Protein 8GI2 (pdb70)

Sequence (147 aa):
VSPVIGVILMVAITVILAAVIAAFVLDLGGSVGNEAQAGVNMEVDESQGGNITVEVTSMGNADHVVLGGSIDSDQTPYQGSSKNTGKLKLTVGDSVTINANNDGSVANYGLSSTEGTVTAIAVIEEDETRTQVASVDYSGFTAKDIS

Organism: Natrinema sp. (strain J7-2) (NCBI:txid406552)

Nearest PDB structures (foldseek):
  8gi2-assembly1_A  TM=9.992E-01  e=1.578E-21  Natrinema sp. J7-2
  7u01-assembly1_A  TM=5.362E-01  e=4.129E-02  Homo sapiens
  4am0-assembly1_S  TM=4.013E-01  e=1.027E-01  dengue virus type 4
  4ffy-assembly1_A  TM=4.025E-01  e=2.176E-01  dengue virus type 1
  4am0-assembly3_Q  TM=4.176E-01  e=2.295E-01  dengue virus type 4

Foldseek 3Di:
DPPVVVVVVVVVVVVVVVVVVVVVVVVVVPPDDDAFDFAKDWDWDQPDQIKIKIATAGRRPFQFKAKDKQWPQVAAADDWPTRDTSRDGHDHPTMTMAGCEAAVPGHGRTGVDQWIKMWMWTAHVVVRHIHTHDMDIHHPGDYYRDD

Radius of gyration: 26.38 Å; Cα contacts (8 Å, |Δi|>4): 319; chains: 1; bounding box: 41×36×88 Å

B-factor: mean 52.49, std 18.01, range [19.89, 104.16]

Structure (mmCIF, N/CA/C/O backbone):
data_8GI2
#
_entry.id   8GI2
#
_cell.length_a   1.00
_cell.length_b   1.00
_cell.length_c   1.00
_cell.angle_alpha   90.00
_cell.angle_beta   90.00
_cell.angle_gamma   90.00
#
_symmetry.space_group_name_H-M   'P 1'
#
loop_
_atom_site.group_PDB
_atom_site.id
_atom_site.type_symbol
_atom_site.label_atom_id
_atom_site.label_alt_id
_atom_site.label_comp_id
_atom_site.label_asym_id
_atom_site.label_entity_id
_atom_site.label_seq_id
_atom_site.pdbx_PDB_ins_code
_atom_site.Cartn_x
_atom_site.Cartn_y
_atom_site.Cartn_z
_atom_site.occupancy
_atom_site.B_iso_or_equiv
_atom_site.auth_seq_id
_atom_site.auth_comp_id
_atom_site.auth_asym_id
_atom_site.auth_atom_id
_atom_site.pdbx_PDB_model_num
ATOM 1 N N . VAL A 1 19 ? 134.184 143.798 208.631 1.00 47.02 19 VAL A N 1
ATOM 2 C CA . VAL A 1 19 ? 135.106 142.626 208.655 1.00 47.97 19 VAL A CA 1
ATOM 3 C C . VAL A 1 19 ? 136.002 142.653 207.411 1.00 53.71 19 VAL A C 1
ATOM 4 O O . VAL A 1 19 ? 135.628 143.209 206.380 1.00 53.13 19 VAL A O 1
ATOM 8 N N . SER A 1 20 ? 137.185 142.047 207.521 1.00 50.78 20 SER A N 1
ATOM 9 C CA . SER A 1 20 ? 138.259 142.274 206.549 1.00 48.63 20 SER A CA 1
ATOM 10 C C . SER A 1 20 ? 137.903 141.909 205.115 1.00 50.91 20 SER A C 1
ATOM 11 O O . SER A 1 20 ? 138.085 142.764 204.225 1.00 53.31 20 SER A O 1
ATOM 14 N N . PRO A 1 21 ? 137.421 140.706 204.801 1.00 47.74 21 PRO A N 1
ATOM 15 C CA . PRO A 1 21 ? 137.264 140.334 203.387 1.00 44.58 21 PRO A CA 1
ATOM 16 C C . PRO A 1 21 ? 136.265 141.194 202.631 1.00 47.19 21 PRO A C 1
ATOM 17 O O . PRO A 1 21 ? 136.454 141.432 201.432 1.00 53.49 21 PRO A O 1
ATOM 21 N N . VAL A 1 22 ? 135.225 141.697 203.294 1.00 42.16 22 VAL A N 1
ATOM 22 C CA . VAL A 1 22 ? 134.253 142.531 202.598 1.00 42.64 22 VAL A CA 1
ATOM 23 C C . VAL A 1 22 ? 134.890 143.862 202.216 1.00 45.10 22 VAL A C 1
ATOM 24 O O . VAL A 1 22 ? 134.697 144.374 201.102 1.00 48.35 22 VAL A O 1
ATOM 28 N N . ILE A 1 23 ? 135.683 144.428 203.124 1.00 43.10 23 ILE A N 1
ATOM 29 C CA . ILE A 1 23 ? 136.366 145.682 202.837 1.00 46.04 23 ILE A CA 1
ATOM 30 C C . ILE A 1 23 ? 137.388 145.470 201.726 1.00 44.91 23 ILE A C 1
ATOM 31 O O . ILE A 1 23 ? 137.567 146.328 200.851 1.00 47.45 23 ILE A O 1
ATOM 36 N N . GLY A 1 24 ? 138.073 144.325 201.745 1.00 42.70 24 GLY A N 1
ATOM 37 C CA . GLY A 1 24 ? 138.979 144.000 200.656 1.00 37.89 24 GLY A CA 1
ATOM 38 C C . GLY A 1 24 ? 138.268 143.916 199.320 1.00 41.54 24 GLY A C 1
ATOM 39 O O . GLY A 1 24 ? 138.789 144.371 198.297 1.00 46.35 24 GLY A O 1
ATOM 40 N N . VAL A 1 25 ? 137.070 143.330 199.308 1.00 38.68 25 VAL A N 1
ATOM 41 C CA . VAL A 1 25 ? 136.286 143.277 198.077 1.00 34.19 25 VAL A CA 1
ATOM 42 C C . VAL A 1 25 ? 135.991 144.689 197.591 1.00 39.93 25 VAL A C 1
ATOM 43 O O . VAL A 1 25 ? 136.125 145.001 196.402 1.00 46.99 25 VAL A O 1
ATOM 47 N N . ILE A 1 26 ? 135.582 145.562 198.511 1.00 34.70 26 ILE A N 1
ATOM 48 C CA . ILE A 1 26 ? 135.277 146.944 198.142 1.00 31.24 26 ILE A CA 1
ATOM 49 C C . ILE A 1 26 ? 136.493 147.595 197.489 1.00 40.06 26 ILE A C 1
ATOM 50 O O . ILE A 1 26 ? 136.406 148.210 196.412 1.00 43.79 26 ILE A O 1
ATOM 55 N N . LEU A 1 27 ? 137.652 147.456 198.131 1.00 42.85 27 LEU A N 1
ATOM 56 C CA . LEU A 1 27 ? 138.848 148.132 197.643 1.00 34.86 27 LEU A CA 1
ATOM 57 C C . LEU A 1 27 ? 139.269 147.583 196.285 1.00 35.40 27 LEU A C 1
ATOM 58 O O . LEU A 1 27 ? 139.680 148.343 195.396 1.00 44.22 27 LEU A O 1
ATOM 63 N N . MET A 1 28 ? 139.165 146.267 196.099 1.00 31.83 28 MET A N 1
ATOM 64 C CA . MET A 1 28 ? 139.526 145.683 194.814 1.00 31.35 28 MET A CA 1
ATOM 65 C C . MET A 1 28 ? 138.551 146.090 193.718 1.00 30.99 28 MET A C 1
ATOM 66 O O . MET A 1 28 ? 138.951 146.217 192.557 1.00 36.06 28 MET A O 1
ATOM 71 N N . VAL A 1 29 ? 137.286 146.337 194.059 1.00 31.55 29 VAL A N 1
ATOM 72 C CA . VAL A 1 29 ? 136.358 146.865 193.062 1.00 31.99 29 VAL A CA 1
ATOM 73 C C . VAL A 1 29 ? 136.770 148.272 192.646 1.00 32.47 29 VAL A C 1
ATOM 74 O O . VAL A 1 29 ? 136.692 148.637 191.465 1.00 40.76 29 VAL A O 1
ATOM 78 N N . ALA A 1 30 ? 137.209 149.088 193.606 1.00 28.36 30 ALA A N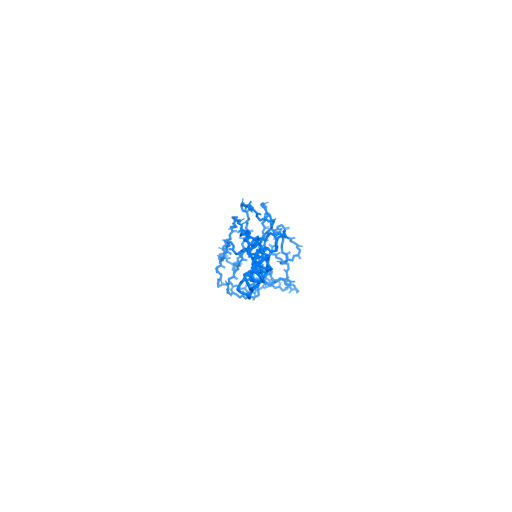 1
ATOM 79 C CA . ALA A 1 30 ? 137.704 150.416 193.244 1.00 26.00 30 ALA A CA 1
ATOM 80 C C . ALA A 1 30 ? 138.909 150.317 192.309 1.00 30.78 30 ALA A C 1
ATOM 81 O O . ALA A 1 30 ? 138.997 151.035 191.295 1.00 35.39 30 ALA A O 1
ATOM 83 N N . ILE A 1 31 ? 139.846 149.424 192.636 1.00 32.24 31 ILE A N 1
ATOM 84 C CA . ILE A 1 31 ? 141.009 149.227 191.775 1.00 30.69 31 ILE A CA 1
ATOM 85 C C . ILE A 1 31 ? 140.560 148.798 190.386 1.00 31.23 31 ILE A C 1
ATOM 86 O O . ILE A 1 31 ? 141.127 149.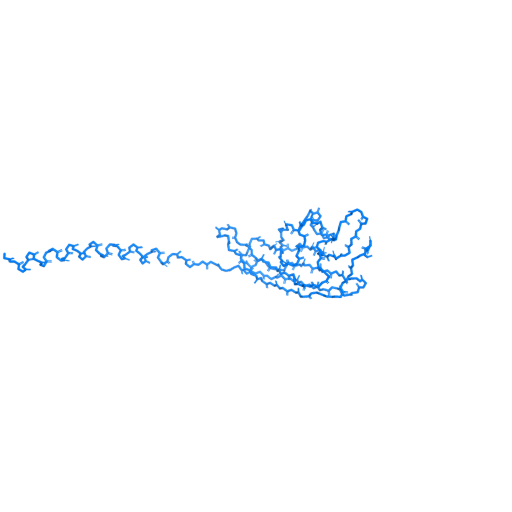225 189.372 1.00 35.28 31 ILE A O 1
ATOM 91 N N . THR A 1 32 ? 139.540 147.941 190.319 1.00 29.63 32 THR A N 1
ATOM 92 C CA . THR A 1 32 ? 139.032 147.489 189.031 1.00 19.89 32 THR A CA 1
ATOM 93 C C . THR A 1 32 ? 138.485 148.653 188.221 1.00 29.40 32 THR A C 1
ATOM 94 O O . THR A 1 32 ? 138.715 148.734 187.011 1.00 33.51 32 THR A O 1
ATOM 98 N N . VAL A 1 33 ? 137.762 149.566 188.868 1.00 34.16 33 VAL A N 1
ATOM 99 C CA . VAL A 1 33 ? 137.225 150.707 188.132 1.00 28.41 33 VAL A CA 1
ATOM 100 C C . VAL A 1 33 ? 138.358 151.534 187.536 1.00 31.48 33 VAL A C 1
ATOM 101 O O . VAL A 1 33 ? 138.333 151.890 186.347 1.00 35.28 33 VAL A O 1
ATOM 105 N N . ILE A 1 34 ? 139.381 151.833 188.338 1.00 33.95 34 ILE A N 1
ATOM 106 C CA . ILE A 1 34 ? 140.464 152.680 187.836 1.00 28.19 34 ILE A CA 1
ATOM 107 C C . ILE A 1 34 ? 141.197 151.983 186.691 1.00 29.56 34 ILE A C 1
ATOM 108 O O . ILE A 1 34 ? 141.479 152.583 185.640 1.00 30.68 34 ILE A O 1
ATOM 113 N N . LEU A 1 35 ? 141.509 150.698 186.874 1.00 36.80 35 LEU A N 1
ATOM 114 C CA . LEU A 1 35 ? 142.247 149.966 185.852 1.00 27.94 35 LEU A CA 1
ATOM 115 C C . LEU A 1 35 ? 141.434 149.854 184.568 1.00 31.95 35 LEU A C 1
ATOM 116 O O . LEU A 1 35 ? 141.987 149.943 183.464 1.00 38.23 35 LEU A O 1
ATOM 121 N N . ALA A 1 36 ? 140.119 149.657 184.692 1.00 30.48 36 ALA A N 1
ATOM 122 C CA . ALA A 1 36 ? 139.261 149.610 183.515 1.00 22.35 36 ALA A CA 1
ATOM 123 C C . ALA A 1 36 ? 139.279 150.939 182.778 1.00 31.91 36 ALA A C 1
ATOM 124 O O . ALA A 1 36 ? 139.279 150.968 181.544 1.00 35.61 36 ALA A O 1
ATOM 126 N N . ALA A 1 37 ? 139.291 152.052 183.515 1.00 33.92 37 ALA A N 1
ATOM 127 C CA . ALA A 1 37 ? 139.387 153.348 182.849 1.00 27.65 37 ALA A CA 1
ATOM 128 C C . ALA A 1 37 ? 140.679 153.451 182.047 1.00 30.98 37 ALA A C 1
ATOM 129 O O . ALA A 1 37 ? 140.672 153.883 180.883 1.00 37.71 37 ALA A O 1
ATOM 131 N N . VAL A 1 38 ? 141.796 153.030 182.643 1.00 33.18 38 VAL A N 1
ATOM 132 C CA . VAL A 1 38 ? 143.078 153.119 181.944 1.00 31.21 38 VAL A CA 1
ATOM 133 C C . VAL A 1 38 ? 143.053 152.270 180.676 1.00 31.65 38 VAL A C 1
ATOM 134 O O . VAL A 1 38 ? 143.478 152.707 179.594 1.00 33.82 38 VAL A O 1
ATOM 138 N N . ILE A 1 39 ? 142.562 151.035 180.794 1.00 35.42 39 ILE A N 1
ATOM 139 C CA . ILE A 1 39 ? 142.566 150.129 179.652 1.00 29.29 39 ILE A CA 1
ATOM 140 C C . ILE A 1 39 ? 141.638 150.645 178.560 1.00 32.74 39 ILE A C 1
ATOM 141 O O . ILE A 1 39 ? 141.940 150.527 177.366 1.00 38.75 39 ILE A O 1
ATOM 146 N N . ALA A 1 40 ? 140.486 151.200 178.943 1.00 33.48 40 ALA A N 1
ATOM 147 C CA . ALA A 1 40 ? 139.589 151.786 177.956 1.00 27.94 40 ALA A CA 1
ATOM 148 C C . ALA A 1 40 ? 140.289 152.896 177.191 1.00 31.52 40 ALA A C 1
ATOM 149 O O . ALA A 1 40 ? 140.191 152.977 175.961 1.00 36.51 40 ALA A O 1
ATOM 151 N N . ALA A 1 41 ? 141.001 153.771 177.905 1.00 39.37 41 ALA A N 1
ATOM 152 C CA . ALA A 1 41 ? 141.728 154.835 177.219 1.00 36.89 41 ALA A CA 1
ATOM 153 C C . ALA A 1 41 ? 142.713 154.260 176.208 1.00 40.70 41 ALA A C 1
ATOM 154 O O . ALA A 1 41 ? 142.735 154.674 175.037 1.00 41.29 41 ALA A O 1
ATOM 156 N N . PHE A 1 42 ? 143.507 153.270 176.628 1.00 39.37 42 PHE A N 1
ATOM 157 C CA . PHE A 1 42 ? 144.498 152.698 175.720 1.00 37.14 42 PHE A CA 1
ATOM 158 C C . PHE A 1 42 ? 143.836 152.107 174.483 1.00 40.46 42 PHE A C 1
ATOM 159 O O . PHE A 1 42 ? 144.232 152.404 173.351 1.00 44.74 42 PHE A O 1
ATOM 167 N N . VAL A 1 43 ? 142.823 151.262 174.679 1.00 43.92 43 VAL A N 1
ATOM 168 C CA . VAL A 1 43 ? 142.239 150.552 173.545 1.00 35.25 43 VAL A CA 1
ATOM 169 C C . VAL A 1 43 ? 141.494 151.503 172.623 1.00 35.80 43 VAL A C 1
ATOM 170 O O . VAL A 1 43 ? 141.460 151.288 171.406 1.00 36.39 43 VAL A O 1
ATOM 174 N N . LEU A 1 44 ? 140.878 152.557 173.161 1.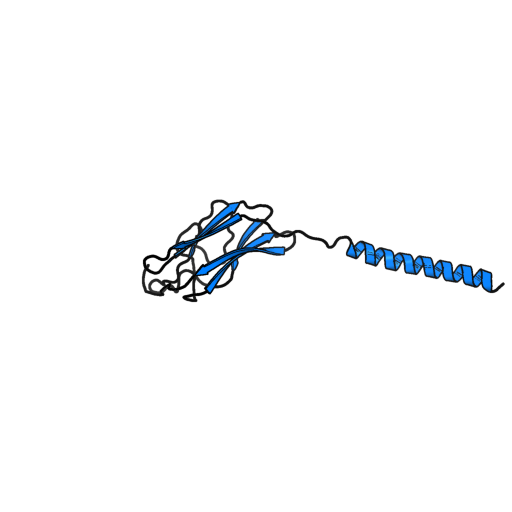00 37.09 44 LEU A N 1
ATOM 175 C CA . LEU A 1 44 ? 140.204 153.507 172.288 1.00 34.70 44 LEU A CA 1
ATOM 176 C C . LEU A 1 44 ? 141.202 154.325 171.484 1.00 38.80 44 LEU A C 1
ATOM 177 O O . LEU A 1 44 ? 140.919 154.687 170.336 1.00 41.31 44 LEU A O 1
ATOM 182 N N . ASP A 1 45 ? 142.371 154.626 172.056 1.00 49.02 45 ASP A N 1
ATOM 183 C CA . ASP A 1 45 ? 143.414 155.265 171.259 1.00 46.79 45 ASP A CA 1
ATOM 184 C C . ASP A 1 45 ? 143.829 154.354 170.109 1.00 47.18 45 ASP A C 1
ATOM 185 O O . ASP A 1 45 ? 143.954 154.795 168.961 1.00 47.18 45 ASP A O 1
ATOM 190 N N . LEU A 1 46 ? 144.039 153.069 170.402 1.00 51.19 46 LEU A N 1
ATOM 191 C CA . LEU A 1 46 ? 144.504 152.124 169.392 1.00 42.73 46 LEU A CA 1
ATOM 192 C C . LEU A 1 46 ? 143.485 151.894 168.283 1.00 43.13 46 LEU A C 1
ATOM 193 O O . LEU A 1 46 ? 143.862 151.435 167.201 1.00 47.88 46 LEU A O 1
ATOM 198 N N . GLY A 1 47 ? 142.208 152.193 168.520 1.00 50.39 47 GLY A N 1
ATOM 199 C CA . GLY A 1 47 ? 141.185 151.926 167.526 1.00 49.13 47 GLY A CA 1
ATOM 200 C C . GLY A 1 47 ? 141.021 152.984 166.458 1.00 51.69 47 GLY A C 1
ATOM 201 O O . GLY A 1 47 ? 140.340 152.731 165.461 1.00 53.64 47 GLY A O 1
ATOM 202 N N . GLY A 1 48 ? 141.617 154.159 166.639 1.00 51.02 48 GLY A N 1
ATOM 203 C CA . GLY A 1 48 ? 141.492 155.254 165.704 1.00 51.32 48 GLY A CA 1
ATOM 204 C C . GLY A 1 48 ? 142.663 155.477 164.776 1.00 54.70 48 GLY A C 1
ATOM 205 O O . GLY A 1 48 ? 142.677 156.483 164.061 1.00 57.59 48 GLY A O 1
ATOM 206 N N . SER A 1 49 ? 143.647 154.579 164.755 1.00 56.12 49 SER A N 1
ATOM 207 C CA . SER A 1 49 ? 144.918 154.852 164.096 1.00 56.63 49 SER A CA 1
ATOM 208 C C . SER A 1 49 ? 144.998 154.349 162.660 1.00 62.14 49 SER A C 1
ATOM 209 O O . SER A 1 49 ? 145.898 154.775 161.929 1.00 64.58 49 SER A O 1
ATOM 212 N N . VAL A 1 50 ? 144.093 153.471 162.230 1.00 60.78 50 VAL A N 1
ATOM 213 C CA . VAL A 1 50 ? 144.178 152.924 160.881 1.00 58.38 50 VAL A CA 1
ATOM 214 C C . VAL A 1 50 ? 143.917 154.033 159.872 1.00 60.11 50 VAL A C 1
ATOM 215 O O . VAL A 1 50 ? 142.950 154.796 159.999 1.00 61.35 50 VAL A O 1
ATOM 219 N N . GLY A 1 51 ? 144.782 154.131 158.857 1.00 64.94 51 GLY A N 1
ATOM 220 C CA . GLY A 1 51 ? 144.765 155.245 157.934 1.00 66.25 51 GLY A CA 1
ATOM 221 C C . GLY A 1 51 ? 144.763 154.800 156.479 1.00 66.41 51 GLY A C 1
ATOM 222 O O . GLY A 1 51 ? 144.809 153.608 156.169 1.00 66.89 51 GLY A O 1
ATOM 223 N N . ASN A 1 52 ? 144.708 155.800 155.600 1.00 59.41 52 ASN A N 1
ATOM 224 C CA . ASN A 1 52 ? 144.603 155.570 154.164 1.00 54.87 52 ASN A CA 1
ATOM 225 C C . ASN A 1 52 ? 145.954 155.215 153.552 1.00 54.22 52 ASN A C 1
ATOM 226 O O . ASN A 1 52 ? 147.013 155.581 154.068 1.00 54.31 52 ASN A O 1
ATOM 231 N N . GLU A 1 53 ? 145.903 154.492 152.435 1.00 48.71 53 GLU A N 1
ATOM 232 C CA . GLU A 1 53 ? 147.015 154.386 151.501 1.00 43.62 53 GLU A CA 1
ATOM 233 C C . GLU A 1 53 ? 146.619 155.048 150.187 1.00 48.19 53 GLU A C 1
ATOM 234 O O . GLU A 1 53 ? 145.512 154.833 149.685 1.00 49.66 53 GLU A O 1
ATOM 240 N N . ALA A 1 54 ? 147.525 155.849 149.631 1.00 40.00 54 ALA A N 1
ATOM 241 C CA . ALA A 1 54 ? 147.229 156.614 148.426 1.00 34.36 54 ALA A CA 1
ATOM 242 C C . ALA A 1 54 ? 147.175 155.713 147.198 1.00 42.57 54 ALA A C 1
ATOM 243 O O . ALA A 1 54 ? 147.932 154.744 147.083 1.00 39.94 54 ALA A O 1
ATOM 245 N N . GLN A 1 55 ? 146.266 156.039 146.280 1.00 35.67 55 GLN A N 1
ATOM 246 C CA . GLN A 1 55 ? 146.075 155.293 145.043 1.00 30.79 55 GLN A CA 1
ATOM 247 C C . GLN A 1 55 ? 146.085 156.263 143.871 1.00 32.92 55 GLN A C 1
ATOM 248 O O . GLN A 1 55 ? 145.449 157.318 143.933 1.00 42.55 55 GLN A O 1
ATOM 254 N N . ALA A 1 56 ? 146.806 155.911 142.808 1.00 27.79 56 ALA A N 1
ATOM 255 C CA . ALA A 1 56 ? 146.814 156.723 141.599 1.00 20.93 56 ALA A CA 1
ATOM 256 C C . ALA A 1 56 ? 147.309 155.878 140.435 1.00 31.39 56 ALA A C 1
ATOM 257 O O . ALA A 1 56 ? 148.103 154.952 140.612 1.00 26.70 56 ALA A O 1
ATOM 259 N N . GLY A 1 57 ? 146.821 156.205 139.239 1.00 38.66 57 GLY A N 1
ATOM 260 C CA . GLY A 1 57 ? 147.309 155.581 138.024 1.00 30.47 57 GLY A CA 1
ATOM 261 C C . GLY A 1 57 ? 148.297 156.461 137.286 1.00 33.09 57 GLY A C 1
ATOM 262 O O . GLY A 1 57 ? 147.893 157.377 136.565 1.00 44.77 57 GLY A O 1
ATOM 263 N N . VAL A 1 58 ? 149.589 156.184 137.439 1.00 31.52 58 VAL A N 1
ATOM 264 C CA . VAL A 1 58 ? 150.650 156.989 136.842 1.00 32.80 58 VAL A CA 1
ATOM 265 C C . VAL A 1 58 ? 151.285 156.197 135.710 1.00 42.59 58 VAL A C 1
ATOM 266 O O . VAL A 1 58 ? 151.592 155.009 135.869 1.00 40.33 58 VAL A O 1
ATOM 270 N N . ASN A 1 59 ? 151.483 156.852 134.570 1.00 48.24 59 ASN A N 1
ATOM 271 C CA . ASN A 1 59 ? 152.078 156.234 133.393 1.00 40.00 59 ASN A CA 1
ATOM 272 C C . ASN A 1 59 ? 153.474 156.802 133.184 1.00 42.62 59 ASN A C 1
ATOM 273 O O . ASN A 1 59 ? 153.630 158.007 132.965 1.00 53.91 59 ASN A O 1
ATOM 278 N N . MET A 1 60 ? 154.481 155.935 133.245 1.00 45.72 60 MET A N 1
ATOM 279 C CA . MET A 1 60 ? 155.871 156.312 133.029 1.00 43.37 60 MET A CA 1
ATOM 280 C C . MET A 1 60 ? 156.441 155.443 131.920 1.00 46.12 60 MET A C 1
ATOM 281 O O . MET A 1 60 ? 156.339 154.213 131.977 1.00 51.54 60 MET A O 1
ATOM 286 N N . GLU A 1 61 ? 157.043 156.080 130.920 1.00 43.72 61 GLU A N 1
ATOM 287 C CA . GLU A 1 61 ? 157.592 155.379 129.770 1.00 45.37 61 GLU A CA 1
ATOM 288 C C . GLU A 1 61 ? 158.945 155.972 129.415 1.00 46.69 61 GLU A C 1
ATOM 289 O O . GLU A 1 61 ? 159.185 157.168 129.600 1.00 47.77 61 GLU A O 1
ATOM 295 N N . VAL A 1 62 ? 159.827 155.123 128.896 1.00 46.42 62 VAL A N 1
ATOM 296 C CA . VAL A 1 62 ? 161.187 155.508 128.539 1.00 42.33 62 VAL A CA 1
ATOM 297 C C . VAL A 1 62 ? 161.310 155.473 127.024 1.00 46.77 62 VAL A C 1
ATOM 298 O O . VAL A 1 62 ? 161.006 154.455 126.390 1.00 51.93 62 VAL A O 1
ATOM 302 N N . ASP A 1 63 ? 161.757 156.583 126.446 1.00 48.38 63 ASP A N 1
ATOM 303 C CA . ASP A 1 63 ? 162.133 156.650 125.041 1.00 46.05 63 ASP A CA 1
ATOM 304 C C . ASP A 1 63 ? 163.637 156.429 124.954 1.00 50.91 63 ASP A C 1
ATOM 305 O O . ASP A 1 63 ? 164.409 157.189 125.544 1.00 56.79 63 ASP A O 1
ATOM 310 N N . GLU A 1 64 ? 164.050 155.376 124.252 1.00 52.99 64 GLU A N 1
ATOM 311 C CA . GLU A 1 64 ? 165.454 154.987 124.217 1.00 53.26 64 GLU A CA 1
ATOM 312 C C . GLU A 1 64 ? 166.229 155.581 123.047 1.00 59.61 64 GLU A C 1
ATOM 313 O O . GLU A 1 64 ? 167.455 155.430 123.001 1.00 59.40 64 GLU A O 1
ATOM 319 N N . SER A 1 65 ? 165.564 156.251 122.113 1.00 56.47 65 SER A N 1
ATOM 320 C CA . SER A 1 65 ? 166.247 156.767 120.935 1.00 53.56 65 SER A CA 1
ATOM 321 C C . SER A 1 65 ? 166.988 158.067 121.241 1.00 55.65 65 SER A C 1
ATOM 322 O O . SER A 1 65 ? 166.528 158.907 122.020 1.00 58.46 65 SER A O 1
ATOM 325 N N . GLN A 1 66 ? 168.147 158.226 120.600 1.00 68.28 66 GLN A N 1
ATOM 326 C CA . GLN A 1 66 ? 168.918 159.472 120.583 1.00 70.44 66 GLN A CA 1
ATOM 327 C C . GLN A 1 66 ? 169.051 160.075 121.982 1.00 72.38 66 GLN A C 1
ATOM 328 O O . GLN A 1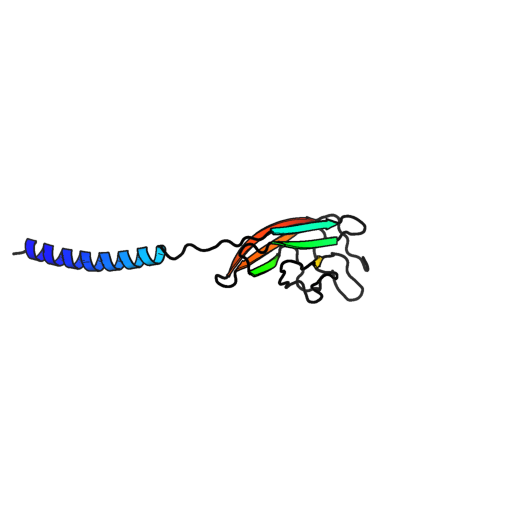 66 ? 168.508 161.136 122.294 1.00 76.42 66 GLN A O 1
ATOM 334 N N . GLY A 1 67 ? 169.795 159.371 122.831 1.00 67.63 67 GLY A N 1
ATOM 335 C CA . GLY A 1 67 ? 170.091 159.833 124.167 1.00 66.94 67 GLY A CA 1
ATOM 336 C C . GLY A 1 67 ? 169.031 159.514 125.197 1.00 65.85 67 GLY A C 1
ATOM 337 O O . GLY A 1 67 ? 169.367 159.310 126.368 1.00 65.50 67 GLY A O 1
ATOM 338 N N . GLY A 1 68 ? 167.772 159.473 124.799 1.00 58.20 68 GLY A N 1
ATOM 339 C CA . GLY A 1 68 ? 166.714 158.983 125.661 1.00 56.65 68 GLY A CA 1
ATOM 340 C C . GLY A 1 68 ? 166.030 160.083 126.448 1.00 55.44 68 GLY A C 1
ATOM 341 O O . GLY A 1 68 ? 166.631 161.082 126.841 1.00 58.35 68 GLY A O 1
ATOM 342 N N . ASN A 1 69 ? 164.733 159.880 126.683 1.00 55.95 69 ASN A N 1
ATOM 343 C CA . ASN A 1 69 ? 163.906 160.780 127.475 1.00 50.34 69 ASN A CA 1
ATOM 344 C C . ASN A 1 69 ? 162.924 159.953 128.291 1.00 49.55 69 ASN A C 1
ATOM 345 O O . ASN A 1 69 ? 162.592 158.824 127.923 1.00 57.91 69 ASN A O 1
ATOM 350 N N . ILE A 1 70 ? 162.462 160.519 129.405 1.00 43.79 70 ILE A N 1
ATOM 351 C CA . ILE A 1 70 ? 161.453 159.895 130.258 1.00 36.25 70 ILE A CA 1
ATOM 352 C C . ILE A 1 70 ? 160.259 160.836 130.346 1.00 43.23 70 ILE A C 1
ATOM 353 O O . ILE A 1 70 ? 160.409 161.998 130.739 1.00 55.98 70 ILE A O 1
ATOM 358 N N . THR A 1 71 ? 159.077 160.330 129.997 1.00 43.36 71 THR A N 1
ATOM 359 C CA . THR A 1 71 ? 157.834 161.092 130.045 1.00 42.36 71 THR A CA 1
ATOM 360 C C . THR A 1 71 ? 156.901 160.482 131.082 1.00 44.45 71 THR A C 1
ATOM 361 O O . THR A 1 71 ? 156.601 159.286 131.022 1.00 48.73 71 THR A O 1
ATOM 365 N N . VAL A 1 72 ? 156.432 161.307 132.016 1.00 45.96 72 VAL A N 1
ATOM 366 C CA . VAL A 1 72 ? 155.530 160.881 133.082 1.00 44.18 72 VAL A CA 1
ATOM 367 C C . VAL A 1 72 ? 154.172 161.531 132.861 1.00 38.43 72 VAL A C 1
ATOM 368 O O . VAL A 1 72 ? 154.078 162.756 132.723 1.00 44.01 72 VAL A O 1
ATOM 372 N N . GLU A 1 73 ? 153.123 160.711 132.836 1.00 42.83 73 GLU A N 1
ATOM 373 C CA . GLU A 1 73 ? 151.753 161.184 132.714 1.00 38.16 73 GLU A CA 1
ATOM 374 C C . GLU A 1 73 ? 150.883 160.490 133.750 1.00 44.17 73 GLU A C 1
ATOM 375 O O . GLU A 1 73 ? 151.110 159.329 134.096 1.00 50.15 73 GLU A O 1
ATOM 381 N N . VAL A 1 74 ? 149.880 161.214 134.240 1.00 37.21 74 VAL A N 1
ATOM 382 C CA . VAL A 1 74 ? 148.938 160.713 135.235 1.00 36.59 74 VAL A CA 1
ATOM 383 C C . VAL A 1 74 ? 147.585 160.528 134.565 1.00 32.70 74 VAL A C 1
ATOM 384 O O . VAL A 1 74 ? 147.061 161.460 133.944 1.00 43.91 74 VAL A O 1
ATOM 388 N N . THR A 1 75 ? 147.024 159.326 134.685 1.00 26.44 75 THR A N 1
ATOM 389 C CA . THR A 1 75 ? 145.728 159.024 134.092 1.00 29.54 75 THR A CA 1
ATOM 390 C C . THR A 1 75 ? 144.584 159.062 135.093 1.00 32.43 75 THR A C 1
ATOM 391 O O . THR A 1 75 ? 143.450 159.349 134.701 1.00 39.99 75 THR A O 1
ATOM 395 N N . SER A 1 76 ? 144.841 158.774 136.367 1.00 38.74 76 SER A N 1
ATOM 396 C CA . SER A 1 76 ? 143.788 158.793 137.371 1.00 33.07 76 SER A CA 1
ATOM 397 C C . SER A 1 76 ? 144.368 159.219 138.710 1.00 34.10 76 SER A C 1
ATOM 398 O O . SER A 1 76 ? 145.454 158.777 139.091 1.00 35.87 76 SER A O 1
ATOM 401 N N . MET A 1 77 ? 143.633 160.076 139.418 1.00 34.90 77 MET A N 1
ATOM 402 C CA . MET A 1 77 ? 144.026 160.528 140.747 1.00 28.79 77 MET A CA 1
ATOM 403 C C . MET A 1 77 ? 143.661 159.553 141.856 1.00 33.88 77 MET A C 1
ATOM 404 O O . MET A 1 77 ? 144.205 159.673 142.958 1.00 42.90 77 MET A O 1
ATOM 409 N N . GLY A 1 78 ? 142.772 158.598 141.607 1.00 33.21 78 GLY A N 1
ATOM 410 C CA . GLY A 1 78 ? 142.320 157.729 142.673 1.00 31.55 78 GLY A CA 1
ATOM 411 C C . GLY A 1 78 ? 141.807 158.528 143.852 1.00 37.43 78 GLY A C 1
ATOM 412 O O . GLY A 1 78 ? 140.794 159.225 143.742 1.00 34.79 78 GLY A O 1
ATOM 413 N N . ASN A 1 79 ? 142.502 158.441 144.986 1.00 41.04 79 ASN A N 1
ATOM 414 C CA . ASN A 1 79 ? 142.170 159.219 146.170 1.00 43.57 79 ASN A CA 1
ATOM 415 C C . ASN A 1 79 ? 143.269 160.197 146.559 1.00 44.90 79 ASN A C 1
ATOM 416 O O . ASN A 1 79 ? 143.124 160.904 147.561 1.00 44.46 79 ASN A O 1
ATOM 421 N N . ALA A 1 80 ? 144.353 160.264 145.791 1.00 36.24 80 ALA A N 1
ATOM 422 C CA . ALA A 1 80 ? 145.474 161.134 146.101 1.00 35.46 80 ALA A CA 1
ATOM 423 C C . ALA A 1 80 ? 145.164 162.581 145.730 1.00 41.30 80 ALA A C 1
ATOM 424 O O . ALA A 1 80 ? 144.220 162.877 144.994 1.00 44.20 80 ALA A O 1
ATOM 426 N N . ASP A 1 81 ? 145.980 163.491 146.263 1.00 37.94 81 ASP A N 1
ATOM 427 C CA . ASP A 1 81 ? 145.884 164.908 145.936 1.00 34.82 81 ASP A CA 1
ATOM 428 C C . ASP A 1 81 ? 146.807 165.293 144.788 1.00 42.55 81 ASP A C 1
ATOM 429 O O . ASP A 1 81 ? 146.409 166.059 143.903 1.00 44.69 81 ASP A O 1
ATOM 434 N N . HIS A 1 82 ? 148.035 164.782 144.790 1.00 44.24 82 HIS A N 1
ATOM 435 C CA . HIS A 1 82 ? 148.978 165.042 143.713 1.00 38.77 82 HIS A CA 1
ATOM 436 C C . HIS A 1 82 ? 150.027 163.943 143.727 1.00 34.55 82 HIS A C 1
ATOM 437 O O . HIS A 1 82 ? 150.135 163.174 144.684 1.00 42.41 82 HIS A O 1
ATOM 444 N N . VAL A 1 83 ? 150.797 163.875 142.645 1.00 38.67 83 VAL A N 1
ATOM 445 C CA . VAL A 1 83 ? 151.861 162.893 142.479 1.00 39.06 83 VAL A CA 1
ATOM 446 C C . VAL A 1 83 ? 153.192 163.630 142.431 1.00 37.16 83 VAL A C 1
ATOM 447 O O . VAL A 1 83 ? 153.338 164.612 141.693 1.00 44.76 83 VAL A O 1
ATOM 451 N N . VAL A 1 84 ? 154.159 163.158 143.214 1.00 34.74 84 VAL A N 1
ATOM 452 C CA . VAL A 1 84 ? 155.511 163.703 143.215 1.00 31.52 84 VAL A CA 1
ATOM 453 C C . VAL A 1 84 ? 156.468 162.621 142.742 1.00 39.31 84 VAL A C 1
ATOM 454 O O . VAL A 1 84 ? 156.242 161.425 142.956 1.00 44.17 84 VAL A O 1
ATOM 458 N N . LEU A 1 85 ? 157.547 163.048 142.095 1.00 43.42 85 LEU A N 1
ATOM 459 C CA . LEU A 1 85 ? 158.567 162.132 141.608 1.00 40.23 85 LEU A CA 1
ATOM 460 C C . LEU A 1 85 ? 159.665 161.951 142.648 1.00 38.81 85 LEU A C 1
ATOM 461 O O . LEU A 1 85 ? 159.986 162.866 143.411 1.00 41.95 85 LEU A O 1
ATOM 466 N N . GLY A 1 86 ? 160.238 160.751 142.671 1.00 39.34 86 GLY A N 1
ATOM 467 C CA . GLY A 1 86 ? 161.342 160.439 143.557 1.00 47.27 86 GLY A CA 1
ATOM 468 C C . GLY A 1 86 ? 162.364 159.551 142.880 1.00 47.06 86 GLY A C 1
ATOM 469 O O . GLY A 1 86 ? 162.275 159.307 141.673 1.00 50.06 86 GLY A O 1
ATOM 470 N N . GLY A 1 87 ? 163.331 159.054 143.641 1.00 38.30 87 GLY A N 1
ATOM 471 C CA . GLY A 1 87 ? 164.352 158.194 143.064 1.00 36.31 87 GLY A CA 1
ATOM 472 C C . GLY A 1 87 ? 165.518 158.999 142.544 1.00 45.47 87 GLY A C 1
ATOM 473 O O . GLY A 1 87 ? 166.121 159.787 143.276 1.00 55.35 87 GLY A O 1
ATOM 474 N N . SER A 1 88 ? 165.844 158.799 141.270 1.00 46.61 88 SER A N 1
ATOM 475 C CA . SER A 1 88 ? 167.010 159.409 140.645 1.00 45.94 88 SER A CA 1
ATOM 476 C C . SER A 1 88 ? 166.804 160.874 140.273 1.00 55.36 88 SER A C 1
ATOM 477 O O . SER A 1 88 ? 167.626 161.424 139.533 1.00 56.45 88 SER A O 1
ATOM 480 N N . ILE A 1 89 ? 165.748 161.520 140.763 1.00 59.14 89 ILE A N 1
ATOM 481 C CA . ILE A 1 89 ? 165.433 162.878 140.333 1.00 55.64 89 ILE A CA 1
ATOM 482 C C . ILE A 1 89 ? 166.475 163.843 140.882 1.00 63.89 89 ILE A C 1
ATOM 483 O O . ILE A 1 89 ? 166.725 163.891 142.092 1.00 57.93 89 ILE A O 1
ATOM 488 N N . ASP A 1 90 ? 167.092 164.614 139.986 1.00 72.28 90 ASP A N 1
ATOM 489 C CA . ASP A 1 90 ? 167.882 165.782 140.368 1.00 70.07 90 ASP A CA 1
ATOM 490 C C . ASP A 1 90 ? 166.934 166.975 140.413 1.00 70.99 90 ASP A C 1
ATOM 491 O O . ASP A 1 90 ? 166.798 167.745 139.459 1.00 70.38 90 ASP A O 1
ATOM 496 N N . SER A 1 91 ? 166.273 167.133 141.555 1.00 74.85 91 SER A N 1
ATOM 497 C CA . SER A 1 91 ? 165.245 168.159 141.715 1.00 72.27 91 SER A CA 1
ATOM 498 C C . SER A 1 91 ? 165.807 169.563 141.722 1.00 74.03 91 SER A C 1
ATOM 499 O O . SER A 1 91 ? 165.044 170.517 141.917 1.00 74.21 91 SER A O 1
ATOM 502 N N . ASP A 1 92 ? 167.116 169.716 141.516 1.00 80.66 92 ASP A N 1
ATOM 503 C CA . ASP A 1 92 ? 167.715 171.039 141.423 1.00 80.73 92 ASP A CA 1
ATOM 504 C C . ASP A 1 92 ? 167.433 171.710 140.085 1.00 81.16 92 ASP A C 1
ATOM 505 O O . ASP A 1 92 ? 167.571 172.934 139.983 1.00 79.00 92 ASP A O 1
ATOM 510 N N . GLN A 1 93 ? 167.029 170.950 139.067 1.00 79.46 93 GLN A N 1
ATOM 511 C CA . GLN A 1 93 ? 167.013 171.423 137.691 1.00 78.93 93 GLN A CA 1
ATOM 512 C C . GLN A 1 93 ? 165.616 171.318 137.092 1.00 75.92 93 GLN A C 1
ATOM 513 O O . GLN A 1 93 ? 164.807 170.479 137.497 1.00 75.38 93 GLN A O 1
ATOM 519 N N . THR A 1 94 ? 165.348 172.185 136.121 1.00 71.68 94 THR A N 1
ATOM 520 C CA . THR A 1 94 ? 164.042 172.219 135.471 1.00 73.44 94 THR A CA 1
ATOM 521 C C . THR A 1 94 ? 163.902 171.047 134.502 1.00 77.40 94 THR A C 1
ATOM 522 O O . THR A 1 94 ? 164.846 170.747 133.763 1.00 76.73 94 THR A O 1
ATOM 526 N N . PRO A 1 95 ? 162.753 170.376 134.460 1.00 67.92 95 PRO A N 1
ATOM 527 C CA . PRO A 1 95 ? 162.586 169.259 133.528 1.00 65.86 95 PRO A CA 1
ATOM 528 C C . PRO A 1 95 ? 162.378 169.730 132.095 1.00 68.69 95 PRO A C 1
ATOM 529 O O . PRO A 1 95 ? 162.025 170.879 131.826 1.00 64.75 95 PRO A O 1
ATOM 533 N N . TYR A 1 96 ? 162.605 168.800 131.170 1.00 74.98 96 TYR A N 1
ATOM 534 C CA . TYR A 1 96 ? 162.585 169.092 129.740 1.00 71.31 96 TYR A CA 1
ATOM 535 C C . TYR A 1 96 ? 161.148 169.334 129.291 1.00 71.42 96 TYR A C 1
ATOM 536 O O . TYR A 1 96 ? 160.363 168.390 129.163 1.00 74.83 96 TYR A O 1
ATOM 545 N N . GLN A 1 97 ? 160.801 170.601 129.065 1.00 76.87 97 GLN A N 1
ATOM 546 C CA . GLN A 1 97 ? 159.462 170.997 128.637 1.00 82.36 97 GLN A CA 1
ATOM 547 C C . GLN A 1 97 ? 158.383 170.320 129.479 1.00 79.21 97 GLN A C 1
ATOM 548 O O . GLN A 1 97 ? 158.570 170.109 130.682 1.00 75.24 97 GLN A O 1
ATOM 554 N N . GLY A 1 98 ? 157.253 169.981 128.862 1.00 76.89 98 GLY A N 1
ATOM 555 C CA . GLY A 1 98 ? 156.112 169.498 129.600 1.00 76.17 98 GLY A CA 1
ATOM 556 C C . GLY A 1 98 ? 155.417 170.638 130.325 1.00 77.29 98 GLY A C 1
ATOM 557 O O . GLY A 1 98 ? 155.754 171.814 130.187 1.00 76.30 98 GLY A O 1
ATOM 558 N N . SER A 1 99 ? 154.417 170.257 131.117 1.00 75.86 99 SER A N 1
ATOM 559 C CA . SER A 1 99 ? 153.643 171.244 131.857 1.00 76.09 99 SER A CA 1
ATOM 560 C C . SER A 1 99 ? 154.458 171.960 132.926 1.00 78.53 99 SER A C 1
ATOM 561 O O . SER A 1 99 ? 153.993 172.979 133.450 1.00 77.69 99 SER A O 1
ATOM 564 N N . SER A 1 100 ? 155.645 171.458 133.265 1.00 75.26 100 SER A N 1
ATOM 565 C CA . SER A 1 100 ? 156.325 171.896 134.477 1.00 73.16 100 SER A CA 1
ATOM 566 C C . SER A 1 100 ? 156.974 173.271 134.368 1.00 75.45 100 SER A C 1
ATOM 567 O O . SER A 1 100 ? 156.516 174.233 134.994 1.00 78.72 100 SER A O 1
ATOM 570 N N . LYS A 1 101 ? 158.032 173.375 133.561 1.00 73.79 101 LYS A N 1
ATOM 571 C CA . LYS A 1 101 ? 158.788 174.621 133.396 1.00 76.81 101 LYS A CA 1
ATOM 572 C C . LYS A 1 101 ? 159.150 175.296 134.724 1.00 77.21 101 LYS A C 1
ATOM 573 O O . LYS A 1 101 ? 159.497 176.480 134.745 1.00 76.55 101 LYS A O 1
ATOM 579 N N . ASN A 1 102 ? 159.103 174.569 135.846 1.00 78.73 102 ASN A N 1
ATOM 580 C CA . ASN A 1 102 ? 159.524 175.163 137.113 1.00 77.84 102 ASN A CA 1
ATOM 581 C C . ASN A 1 102 ? 160.714 174.446 137.743 1.00 79.08 102 ASN A C 1
ATOM 582 O O . ASN A 1 102 ? 161.764 175.060 137.957 1.00 80.42 102 ASN A O 1
ATOM 587 N N . THR A 1 103 ? 160.574 173.154 138.035 1.00 74.33 103 THR A N 1
ATOM 588 C CA . THR A 1 103 ? 161.593 172.440 138.792 1.00 72.80 103 THR A CA 1
ATOM 589 C C . THR A 1 103 ? 161.053 171.053 139.117 1.00 69.21 103 THR A C 1
ATOM 590 O O . THR A 1 103 ? 159.848 170.806 139.037 1.00 72.02 103 THR A O 1
ATOM 594 N N . GLY A 1 104 ? 161.960 170.149 139.480 1.00 62.75 104 GLY A N 1
ATOM 595 C CA . GLY A 1 104 ? 161.590 168.786 139.806 1.00 59.41 104 GLY A CA 1
ATOM 596 C C . GLY A 1 104 ? 160.669 168.631 141.002 1.00 60.78 104 GLY A C 1
ATOM 597 O O . GLY A 1 104 ? 160.243 167.512 141.303 1.00 56.83 104 GLY A O 1
ATOM 598 N N . LYS A 1 105 ? 160.349 169.729 141.693 1.00 72.49 105 LYS A N 1
ATOM 599 C CA . LYS A 1 105 ? 159.430 169.680 142.828 1.00 68.99 105 LYS A CA 1
ATOM 600 C C . LYS A 1 105 ? 157.981 169.707 142.343 1.00 64.95 105 LYS A C 1
ATOM 601 O O . LYS A 1 105 ? 157.178 170.555 142.744 1.00 55.25 105 LYS A O 1
ATOM 607 N N . LEU A 1 106 ? 157.635 168.742 141.500 1.00 63.72 106 LEU A N 1
ATOM 608 C CA . LEU A 1 106 ? 156.378 168.780 140.773 1.00 56.22 106 LEU A CA 1
ATOM 609 C C . LEU A 1 106 ? 155.181 168.553 141.692 1.00 56.23 106 LEU A C 1
ATOM 610 O O . LEU A 1 106 ? 155.288 167.980 142.778 1.00 57.07 106 LEU A O 1
ATOM 615 N N . LYS A 1 107 ? 154.025 169.032 141.233 1.00 50.96 107 LYS A N 1
ATOM 616 C CA . LYS A 1 107 ? 152.711 168.648 141.747 1.00 40.09 107 LYS A CA 1
ATOM 617 C C . LYS A 1 107 ? 151.909 168.172 140.540 1.00 44.32 107 LYS A C 1
ATOM 618 O O . LYS A 1 107 ? 151.173 168.946 139.926 1.00 54.36 107 LYS A O 1
ATOM 624 N N . LEU A 1 108 ? 152.049 166.895 140.200 1.00 37.23 108 LEU A N 1
ATOM 625 C CA . LEU A 1 108 ? 151.375 166.369 139.020 1.00 38.93 108 LEU A CA 1
ATOM 626 C C . LEU A 1 108 ? 149.916 166.050 139.320 1.00 38.30 108 LEU A C 1
ATOM 627 O O . LEU A 1 108 ? 149.578 165.538 140.389 1.00 37.49 108 LEU A O 1
ATOM 632 N N . THR A 1 109 ? 149.052 166.366 138.360 1.00 36.53 109 THR A N 1
ATOM 633 C CA . THR A 1 109 ? 147.635 166.043 138.410 1.00 37.61 109 THR A CA 1
ATOM 634 C C . THR A 1 109 ? 147.224 165.482 137.057 1.00 36.08 109 THR A C 1
ATOM 635 O O . THR A 1 109 ? 147.981 165.531 136.086 1.00 43.73 109 THR A O 1
ATOM 639 N N . VAL A 1 110 ? 146.006 164.942 136.997 1.00 38.05 110 VAL A N 1
ATOM 640 C CA . VAL A 1 110 ? 145.535 164.325 135.764 1.00 34.70 110 VAL A CA 1
ATOM 641 C C . VAL A 1 110 ? 145.633 165.329 134.627 1.00 38.64 110 VAL A C 1
ATOM 642 O O . VAL A 1 110 ? 145.224 166.489 134.759 1.00 39.94 110 VAL A O 1
ATOM 646 N N . GLY A 1 111 ? 146.188 164.884 133.501 1.00 45.47 111 GLY A N 1
ATOM 647 C CA . GLY A 1 111 ? 146.374 165.726 132.342 1.00 39.94 111 GLY A CA 1
ATOM 648 C C . GLY A 1 111 ? 147.712 166.427 132.269 1.00 43.27 111 GLY A C 1
ATOM 649 O O . GLY A 1 111 ? 148.001 167.065 131.250 1.00 46.81 111 GLY A O 1
ATOM 650 N N . ASP A 1 112 ? 148.532 166.341 133.313 1.00 48.20 112 ASP A N 1
ATOM 651 C CA . ASP A 1 112 ? 149.852 166.955 133.298 1.00 44.65 112 ASP A CA 1
ATOM 652 C C . ASP A 1 112 ? 150.873 166.010 132.680 1.00 50.81 112 ASP A C 1
ATOM 653 O O . ASP A 1 112 ? 150.906 164.817 132.995 1.00 53.81 112 ASP A O 1
ATOM 658 N N . SER A 1 113 ? 151.704 166.550 131.792 1.00 50.68 113 SER A N 1
ATOM 659 C CA . SER A 1 113 ? 152.806 165.816 131.188 1.00 46.82 113 SER A CA 1
ATOM 660 C C . SER A 1 113 ? 154.118 166.512 131.519 1.00 49.57 113 SER A C 1
ATOM 661 O O . SER A 1 113 ? 154.246 167.727 131.348 1.00 55.02 113 SER A O 1
ATOM 664 N N . VAL A 1 114 ? 155.089 165.736 131.995 1.00 50.32 114 VAL A N 1
ATOM 665 C CA . VAL A 1 114 ? 156.428 166.228 132.292 1.00 47.74 114 VAL A CA 1
ATOM 666 C C . VAL A 1 114 ? 157.430 165.250 131.699 1.00 52.76 114 VAL A C 1
ATOM 667 O O . VAL A 1 114 ? 157.298 164.035 131.881 1.00 54.51 114 VAL A O 1
ATOM 671 N N . THR A 1 115 ? 158.424 165.776 130.992 1.00 53.45 115 THR A N 1
ATOM 672 C CA . THR A 1 115 ? 159.468 164.969 130.379 1.00 47.17 115 THR A CA 1
ATOM 673 C C . THR A 1 115 ? 160.796 165.258 131.064 1.00 49.78 115 THR A C 1
ATOM 674 O O . THR A 1 115 ? 161.159 166.423 131.255 1.00 55.04 115 THR A O 1
ATOM 678 N N . ILE A 1 116 ? 161.518 164.198 131.425 1.00 54.04 116 ILE A N 1
ATOM 679 C CA . ILE A 1 116 ? 162.822 164.310 132.065 1.00 46.28 116 ILE A CA 1
ATOM 680 C C . ILE A 1 116 ? 163.878 163.841 131.076 1.00 49.46 116 ILE A C 1
ATOM 681 O O . ILE A 1 116 ? 163.619 162.994 130.216 1.00 55.21 116 ILE A O 1
ATOM 686 N N . ASN A 1 117 ? 165.081 164.396 131.208 1.00 65.87 117 ASN A N 1
ATOM 687 C CA . ASN A 1 117 ? 166.127 164.206 130.210 1.00 64.74 117 ASN A CA 1
ATOM 688 C C . ASN A 1 117 ? 167.481 164.344 130.890 1.00 69.56 117 ASN A C 1
ATOM 689 O O . ASN A 1 117 ? 167.694 165.289 131.655 1.00 75.46 117 ASN A O 1
ATOM 694 N N . ALA A 1 118 ? 168.394 163.410 130.605 1.00 71.49 118 ALA A N 1
ATOM 695 C CA . ALA A 1 118 ? 169.709 163.429 131.235 1.00 74.92 118 ALA A CA 1
ATOM 696 C C . ALA A 1 118 ? 170.689 164.356 130.532 1.00 77.87 118 ALA A C 1
ATOM 697 O O . ALA A 1 118 ? 171.704 164.730 131.129 1.00 76.76 118 ALA A O 1
ATOM 699 N N . ASN A 1 119 ? 170.415 164.730 129.287 1.00 78.99 119 ASN A N 1
ATOM 700 C CA . ASN A 1 119 ? 171.271 165.671 128.584 1.00 76.65 119 ASN A CA 1
ATOM 701 C C . ASN A 1 119 ? 171.170 167.054 129.217 1.00 75.79 119 ASN A C 1
ATOM 702 O O . ASN A 1 119 ? 170.156 167.414 129.817 1.00 78.11 119 ASN A O 1
ATOM 707 N N . ASN A 1 120 ? 172.238 167.831 129.077 1.00 89.88 120 ASN A N 1
ATOM 708 C CA . ASN A 1 120 ? 172.311 169.190 129.597 1.00 91.12 120 ASN A CA 1
ATOM 709 C C . ASN A 1 120 ? 172.282 170.164 128.419 1.00 91.50 120 ASN A C 1
ATOM 710 O O . ASN A 1 120 ? 172.189 169.758 127.258 1.00 92.95 120 ASN A O 1
ATOM 715 N N . ASP A 1 121 ? 172.368 171.462 128.721 1.00 91.77 121 ASP A N 1
ATOM 716 C CA . ASP A 1 121 ? 172.215 172.477 127.679 1.00 92.95 121 ASP A CA 1
ATOM 717 C C . ASP A 1 121 ? 172.997 173.723 128.096 1.00 93.81 121 ASP A C 1
ATOM 718 O O . ASP A 1 121 ? 172.532 174.490 128.943 1.00 95.46 121 ASP A O 1
ATOM 723 N N . GLY A 1 122 ? 174.162 173.914 127.490 1.00 99.01 122 GLY A N 1
ATOM 724 C CA . GLY A 1 122 ? 174.943 175.112 127.751 1.00 99.28 122 GLY A CA 1
ATOM 725 C C . GLY A 1 122 ? 175.253 175.254 129.227 1.00 100.87 122 GLY A C 1
ATOM 726 O O . GLY A 1 122 ? 175.870 174.378 129.847 1.00 99.92 122 GLY A O 1
ATOM 727 N N . SER A 1 123 ? 174.825 176.378 129.806 1.00 102.96 123 SER A N 1
ATOM 728 C CA . SER A 1 123 ? 175.059 176.629 131.221 1.00 103.44 123 SER A CA 1
ATOM 729 C C . SER A 1 123 ? 174.149 175.801 132.115 1.00 101.45 123 SER A C 1
ATOM 730 O O . SER A 1 123 ? 174.500 175.553 133.274 1.00 100.74 123 SER A O 1
ATOM 733 N N . VAL A 1 124 ? 172.998 175.365 131.606 1.00 96.84 124 VAL A N 1
ATOM 734 C CA . VAL A 1 124 ? 172.076 174.571 132.406 1.00 96.09 124 VAL A CA 1
ATOM 735 C C . VAL A 1 124 ? 172.627 173.163 132.568 1.00 96.02 124 VAL A C 1
ATOM 736 O O . VAL A 1 124 ? 173.165 172.573 131.621 1.00 96.64 124 VAL A O 1
ATOM 740 N N . ALA A 1 125 ? 172.499 172.620 133.772 1.00 86.08 125 ALA A N 1
ATOM 741 C CA . ALA A 1 125 ? 172.869 171.237 134.031 1.00 83.96 125 ALA A CA 1
ATOM 742 C C . ALA A 1 125 ? 171.782 170.321 133.470 1.00 86.54 125 ALA A C 1
ATOM 743 O O . ALA A 1 125 ? 170.859 170.754 132.774 1.00 87.85 125 ALA A O 1
ATOM 745 N N . ASN A 1 126 ? 171.898 169.028 133.768 1.00 83.64 126 ASN A N 1
ATOM 746 C CA . ASN A 1 126 ? 170.965 168.037 133.248 1.00 81.46 126 ASN A CA 1
ATOM 747 C C . ASN A 1 126 ? 169.519 168.481 133.433 1.00 74.93 126 ASN A C 1
ATOM 748 O O . ASN A 1 126 ? 169.193 169.221 134.364 1.00 79.34 126 ASN A O 1
ATOM 753 N N . TYR A 1 127 ? 168.651 168.025 132.530 1.00 66.12 127 TYR A N 1
ATOM 754 C CA . TYR A 1 127 ? 167.228 168.323 132.627 1.00 69.92 127 TYR A CA 1
ATOM 755 C C . TYR A 1 127 ? 166.515 167.351 133.560 1.00 71.84 127 TYR A C 1
ATOM 756 O O . TYR A 1 127 ? 165.515 166.738 133.177 1.00 71.60 127 TYR A O 1
ATOM 765 N N . GLY A 1 128 ? 167.014 167.207 134.786 1.00 70.11 128 GLY A N 1
ATOM 766 C CA . GLY A 1 128 ? 166.323 166.472 135.827 1.00 68.44 128 GLY A CA 1
ATOM 767 C C . GLY A 1 128 ? 166.935 165.140 136.194 1.00 70.98 128 GLY A C 1
ATOM 768 O O . GLY A 1 128 ? 166.619 164.614 137.268 1.00 68.92 128 GLY A O 1
ATOM 769 N N . LEU A 1 129 ? 167.794 164.572 135.352 1.00 68.34 129 LEU A N 1
ATOM 770 C CA . LEU A 1 129 ? 168.424 163.285 135.623 1.00 63.23 129 LEU A CA 1
ATOM 771 C C . LEU A 1 129 ? 169.916 163.501 135.833 1.00 63.65 129 LEU A C 1
ATOM 772 O O . LEU A 1 129 ? 170.613 163.970 134.926 1.00 62.36 129 LEU A O 1
ATOM 777 N N . SER A 1 130 ? 170.398 163.164 137.029 1.00 63.17 130 SER A N 1
ATOM 778 C CA . SER A 1 130 ? 171.820 163.248 137.340 1.00 64.08 130 SER A CA 1
ATOM 779 C C . SER A 1 130 ? 172.557 161.965 136.987 1.00 62.11 130 SER A C 1
ATOM 780 O O . SER A 1 130 ? 173.650 162.015 136.413 1.00 60.56 130 SER A O 1
ATOM 783 N N . SER A 1 131 ? 171.979 160.816 137.319 1.00 52.19 131 SER A N 1
ATOM 784 C CA . SER A 1 131 ? 172.587 159.542 136.981 1.00 48.86 131 SER A CA 1
ATOM 785 C C . SER A 1 131 ? 172.179 159.120 135.576 1.00 47.67 131 SER A C 1
ATOM 786 O O . SER A 1 131 ? 171.063 159.387 135.124 1.00 50.14 131 SER A O 1
ATOM 789 N N . THR A 1 132 ? 173.102 158.455 134.882 1.00 53.77 132 THR A N 1
ATOM 790 C CA . THR A 1 132 ? 172.807 157.948 133.550 1.00 53.46 132 THR A CA 1
ATOM 791 C C . THR A 1 132 ? 171.956 156.689 133.589 1.00 53.75 132 THR A C 1
ATOM 792 O O . THR A 1 132 ? 171.271 156.387 132.605 1.00 53.42 132 THR A O 1
ATOM 796 N N . GLU A 1 133 ? 171.991 155.950 134.694 1.00 48.56 133 GLU A N 1
ATOM 797 C CA . GLU A 1 133 ? 171.096 154.829 134.924 1.00 43.01 133 GLU A CA 1
ATOM 798 C C . GLU A 1 133 ? 170.555 154.908 136.344 1.00 44.39 133 GLU A C 1
ATOM 799 O O . GLU A 1 133 ? 171.208 155.444 137.242 1.00 49.17 133 GLU A O 1
ATOM 805 N N . GLY A 1 134 ? 169.357 154.378 136.537 1.00 43.94 134 GLY A N 1
ATOM 806 C CA . GLY A 1 134 ? 168.727 154.420 137.838 1.00 46.14 134 GLY A CA 1
ATOM 807 C C . GLY A 1 134 ? 167.229 154.223 137.717 1.00 43.60 134 GLY A C 1
ATOM 808 O O . GLY A 1 134 ? 166.711 153.870 136.659 1.00 46.85 134 GLY A O 1
ATOM 809 N N . THR A 1 135 ? 166.550 154.452 138.838 1.00 42.57 135 THR A N 1
ATOM 810 C CA . THR A 1 135 ? 165.110 154.277 138.943 1.00 37.22 135 THR A CA 1
ATOM 811 C C . THR A 1 135 ? 164.430 155.610 139.231 1.00 41.73 135 THR A C 1
ATOM 812 O O . THR A 1 135 ? 164.905 156.394 140.059 1.00 53.40 135 THR A O 1
ATOM 816 N N . VAL A 1 136 ? 163.320 155.860 138.542 1.00 41.50 136 VAL A N 1
ATOM 817 C CA . VAL A 1 136 ? 162.424 156.971 138.844 1.00 39.23 136 VAL A CA 1
ATOM 818 C C . VAL A 1 136 ? 161.140 156.394 139.421 1.00 43.10 136 VAL A C 1
ATOM 819 O O . VAL A 1 136 ? 160.549 155.477 138.838 1.00 46.86 136 VAL A O 1
ATOM 823 N N . THR A 1 137 ? 160.712 156.919 140.566 1.00 38.75 137 THR A N 1
ATOM 824 C CA . THR A 1 137 ? 159.524 156.443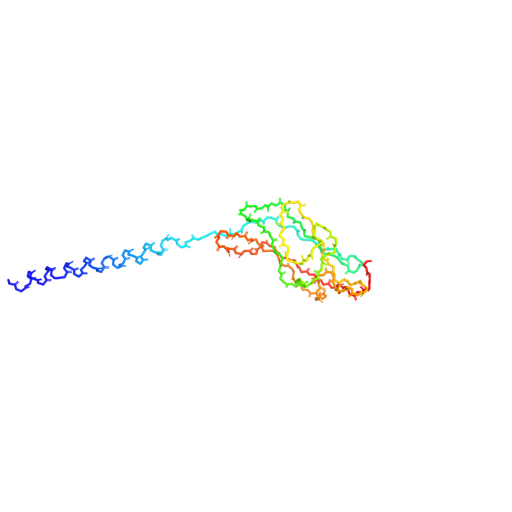 141.259 1.00 35.47 137 THR A CA 1
ATOM 825 C C . THR A 1 137 ? 158.492 157.556 141.357 1.00 39.58 137 THR A C 1
ATOM 826 O O . THR A 1 137 ? 158.841 158.723 141.553 1.00 47.18 137 THR A O 1
ATOM 830 N N . ALA A 1 138 ? 157.221 157.184 141.229 1.00 39.57 138 ALA A N 1
ATOM 831 C CA . ALA A 1 138 ? 156.101 158.105 141.364 1.00 35.18 138 ALA A CA 1
ATOM 832 C C . ALA A 1 138 ? 155.409 157.849 142.695 1.00 37.08 138 ALA A C 1
ATOM 833 O O . ALA A 1 138 ? 155.062 156.705 143.008 1.00 39.18 138 ALA A O 1
ATOM 835 N N . ILE A 1 139 ? 155.211 158.910 143.473 1.00 30.09 139 ILE A N 1
ATOM 836 C CA . ILE A 1 139 ? 154.699 158.815 144.835 1.00 25.23 139 ILE A CA 1
ATOM 837 C C . ILE A 1 139 ? 153.396 159.600 144.915 1.00 31.27 139 ILE A C 1
ATOM 838 O O . ILE A 1 139 ? 153.367 160.796 144.598 1.00 45.10 139 ILE A O 1
ATOM 843 N N . ALA A 1 140 ? 152.328 158.934 145.347 1.00 29.49 140 ALA A N 1
ATOM 844 C CA . ALA A 1 140 ? 151.037 159.578 145.551 1.00 30.01 140 ALA A CA 1
ATOM 845 C C . ALA A 1 140 ? 150.961 160.127 146.969 1.00 38.06 140 ALA A C 1
ATOM 846 O O . ALA A 1 140 ? 151.326 159.438 147.927 1.00 46.05 140 ALA A O 1
ATOM 848 N N . VAL A 1 141 ? 150.478 161.360 147.102 1.00 34.71 141 VAL A N 1
ATOM 849 C CA . VAL A 1 141 ? 150.485 162.085 148.367 1.00 27.24 141 VAL A CA 1
A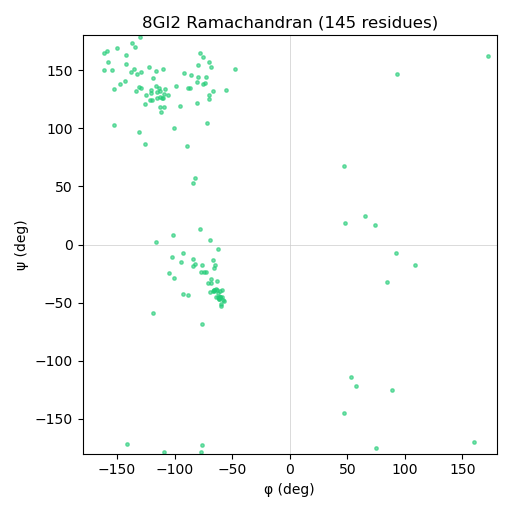TOM 850 C C . VAL A 1 141 ? 149.056 162.439 148.747 1.00 37.73 141 VAL A C 1
ATOM 851 O O . VAL A 1 141 ? 148.294 162.942 147.913 1.00 42.58 141 VAL A O 1
ATOM 855 N N . ILE A 1 142 ? 148.698 162.179 150.002 1.00 42.45 142 ILE A N 1
ATOM 856 C CA . ILE A 1 142 ? 147.470 162.685 150.607 1.00 37.71 142 ILE A CA 1
ATOM 857 C C . ILE A 1 142 ? 147.880 163.698 151.667 1.00 42.75 142 ILE A C 1
ATOM 858 O O . ILE A 1 142 ? 148.501 163.334 152.673 1.00 49.78 142 ILE A O 1
ATOM 863 N N . GLU A 1 143 ? 147.530 164.967 151.449 1.00 44.57 143 GLU A N 1
ATOM 864 C CA . GLU A 1 143 ? 147.981 166.033 152.338 1.00 40.41 143 GLU A CA 1
ATOM 865 C C . GLU A 1 143 ? 147.278 166.025 153.688 1.00 47.25 143 GLU A C 1
ATOM 866 O O . GLU A 1 143 ? 147.829 166.556 154.657 1.00 50.76 143 GLU A O 1
ATOM 872 N N . GLU A 1 144 ? 146.078 165.450 153.778 1.00 53.88 144 GLU A N 1
ATOM 873 C CA . GLU A 1 144 ? 145.377 165.419 155.057 1.00 50.13 144 GLU A CA 1
ATOM 874 C C . GLU A 1 144 ? 146.169 164.622 156.088 1.00 48.40 144 GLU A C 1
ATOM 875 O O . GLU A 1 144 ? 146.317 165.048 157.239 1.00 47.63 144 GLU A O 1
ATOM 881 N N . ASP A 1 145 ? 146.686 163.462 155.690 1.00 52.18 145 ASP A N 1
ATOM 882 C CA . ASP A 1 145 ? 147.425 162.590 156.593 1.00 49.79 145 ASP A CA 1
ATOM 883 C C . ASP A 1 145 ? 148.931 162.660 156.401 1.00 54.25 14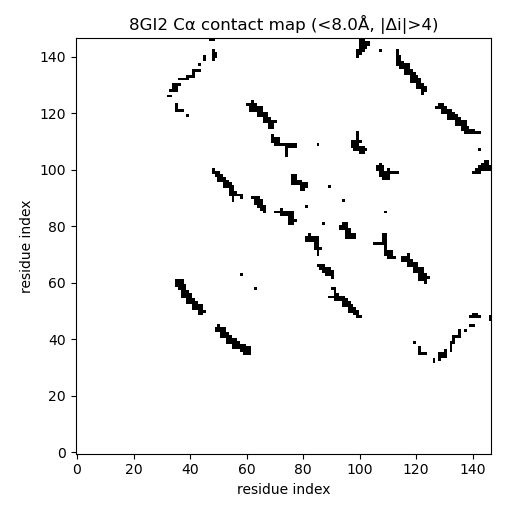5 ASP A C 1
ATOM 884 O O . ASP A 1 145 ? 149.670 162.115 157.228 1.00 56.28 145 ASP A O 1
ATOM 889 N N . GLU A 1 146 ? 149.401 163.303 155.333 1.00 56.05 146 GLU A N 1
ATOM 890 C CA . GLU A 1 146 ? 150.797 163.215 154.911 1.00 50.06 146 GLU A CA 1
ATOM 891 C C . GLU A 1 146 ? 151.153 161.799 154.475 1.00 54.69 146 GLU A C 1
ATOM 892 O O . GLU A 1 146 ? 152.317 161.397 154.519 1.00 60.14 146 GLU A O 1
ATOM 898 N N . THR A 1 147 ? 150.149 161.035 154.052 1.00 45.92 147 THR A N 1
ATOM 899 C CA . THR A 1 147 ? 150.391 159.692 153.546 1.00 41.16 147 THR A CA 1
ATOM 900 C C . THR A 1 147 ? 151.101 159.764 152.202 1.00 43.48 147 THR A C 1
ATOM 901 O O . THR A 1 147 ? 150.659 160.472 151.293 1.00 49.59 147 THR A O 1
ATOM 905 N N . ARG A 1 148 ? 152.201 159.027 152.075 1.00 40.13 148 ARG A N 1
ATOM 906 C CA . ARG A 1 148 ? 152.974 158.966 150.841 1.00 33.33 148 ARG A CA 1
ATOM 907 C C . ARG A 1 148 ? 153.124 157.505 150.446 1.00 34.87 148 ARG A C 1
ATOM 908 O O . ARG A 1 148 ? 153.668 156.706 151.214 1.00 39.95 148 ARG A O 1
ATOM 916 N N . THR A 1 149 ? 152.647 157.161 149.251 1.00 35.10 149 THR A N 1
ATOM 917 C CA . THR A 1 149 ? 152.646 155.787 148.768 1.00 25.12 149 THR A CA 1
ATOM 918 C C . THR A 1 149 ? 153.216 155.743 147.360 1.00 26.67 149 THR A C 1
ATOM 919 O O . THR A 1 149 ? 152.874 156.576 146.517 1.00 46.89 149 THR A O 1
ATOM 923 N N . GLN A 1 150 ? 154.086 154.769 147.109 1.00 22.22 150 GLN A N 1
ATOM 924 C CA . GLN A 1 150 ? 154.687 154.603 145.791 1.00 23.22 150 GLN A CA 1
ATOM 925 C C . GLN A 1 150 ? 153.715 153.873 144.874 1.00 31.35 150 GLN A C 1
ATOM 926 O O . GLN A 1 150 ? 153.299 152.748 145.170 1.00 30.20 150 GLN A O 1
ATOM 932 N N . VAL A 1 151 ? 153.363 154.507 143.756 1.00 30.95 151 VAL A N 1
ATOM 933 C CA . VAL A 1 151 ? 152.397 153.939 142.823 1.00 26.74 151 VAL A CA 1
ATOM 934 C C . VAL A 1 151 ? 153.044 153.380 141.558 1.00 28.41 151 VAL A C 1
ATOM 935 O O . VAL A 1 151 ? 152.449 152.502 140.915 1.00 30.82 151 VAL A O 1
ATOM 939 N N . ALA A 1 152 ? 154.228 153.854 141.179 1.00 33.37 152 ALA A N 1
ATOM 940 C CA . ALA A 1 152 ? 154.880 153.367 139.970 1.00 31.82 152 ALA A CA 1
ATOM 941 C C . ALA A 1 152 ? 156.377 153.625 140.058 1.00 34.19 152 ALA A C 1
ATOM 942 O O . ALA A 1 152 ? 156.832 154.500 140.798 1.00 38.30 152 ALA A O 1
ATOM 944 N N . SER A 1 153 ? 157.137 152.845 139.290 1.00 38.01 153 SER A N 1
ATOM 945 C CA . SER A 1 153 ? 158.571 153.052 139.146 1.00 36.70 153 SER A CA 1
ATOM 946 C C . SER A 1 153 ? 159.018 152.479 137.808 1.00 42.01 153 SER A C 1
ATOM 947 O O . SER A 1 153 ? 158.427 151.521 137.302 1.00 46.67 153 SER A O 1
ATOM 950 N N . VAL A 1 154 ? 160.068 153.070 137.241 1.00 38.22 154 VAL A N 1
ATOM 951 C CA . VAL A 1 154 ? 160.622 152.624 135.967 1.00 35.52 154 VAL A CA 1
ATOM 952 C C . VAL A 1 154 ? 162.138 152.761 136.013 1.00 38.62 154 VAL A C 1
ATOM 953 O O . VAL A 1 154 ? 162.670 153.736 136.553 1.00 42.59 154 VAL A O 1
ATOM 957 N N . ASP A 1 155 ? 162.829 151.780 135.437 1.00 46.55 155 ASP A N 1
ATOM 958 C CA . ASP A 1 155 ? 164.283 151.770 135.362 1.00 41.71 155 ASP A CA 1
ATOM 959 C C . ASP A 1 155 ? 164.742 152.263 133.997 1.00 42.50 155 ASP A C 1
ATOM 960 O O . ASP A 1 155 ? 164.184 151.878 132.966 1.00 49.25 155 ASP A O 1
ATOM 965 N N . TYR A 1 156 ? 165.768 153.111 133.997 1.00 42.78 156 TYR A N 1
ATOM 966 C CA . TYR A 1 156 ? 166.351 153.640 132.775 1.00 38.13 156 TYR A CA 1
ATOM 967 C C . TYR A 1 156 ? 167.858 153.438 132.795 1.00 44.51 156 TYR A C 1
ATOM 968 O O . TYR A 1 156 ? 168.490 153.455 133.854 1.00 55.64 156 TYR A O 1
ATOM 977 N N . SER A 1 157 ? 168.426 153.243 131.607 1.00 45.78 157 SER A N 1
ATOM 978 C CA . SER A 1 157 ? 169.859 153.033 131.465 1.00 48.30 157 SER A CA 1
ATOM 979 C C . SER A 1 157 ? 170.251 153.303 130.022 1.00 45.70 157 SER A C 1
ATOM 980 O O . SER A 1 157 ? 169.402 153.366 129.130 1.00 49.40 157 SER A O 1
ATOM 983 N N . GLY A 1 158 ? 171.554 153.453 129.805 1.00 50.49 158 GLY A N 1
ATOM 984 C CA . GLY A 1 158 ? 172.058 153.738 128.478 1.00 56.77 158 GLY A CA 1
ATOM 985 C C . GLY A 1 158 ? 171.814 155.148 127.997 1.00 59.68 158 GLY A C 1
ATOM 986 O O . GLY A 1 158 ? 171.909 155.404 126.794 1.00 56.68 158 GLY A O 1
ATOM 987 N N . PHE A 1 159 ? 171.500 156.073 128.897 1.00 55.30 159 PHE A N 1
ATOM 988 C CA . PHE A 1 159 ? 171.294 157.466 128.523 1.00 54.03 159 PHE A CA 1
ATOM 989 C C . PHE A 1 159 ? 172.655 158.129 128.289 1.00 61.76 159 PHE A C 1
ATOM 990 O O . PHE A 1 159 ? 173.713 157.504 128.402 1.00 64.82 159 PHE A O 1
ATOM 998 N N . THR A 1 160 ? 172.633 159.422 127.966 1.00 78.52 160 THR A N 1
ATOM 999 C CA . THR A 1 160 ? 173.845 160.202 127.755 1.00 79.22 160 THR A CA 1
ATOM 1000 C C . THR A 1 160 ? 173.632 161.599 128.322 1.00 81.03 160 THR A C 1
ATOM 1001 O O . THR A 1 160 ? 172.502 162.029 128.566 1.00 82.70 160 THR A O 1
ATOM 1005 N N . ALA A 1 161 ? 174.737 162.315 128.528 1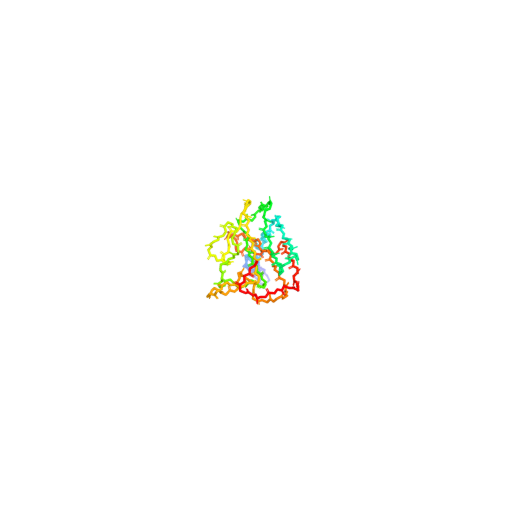.00 84.63 161 ALA A N 1
ATOM 1006 C CA . ALA A 1 161 ? 174.717 163.668 129.085 1.00 82.68 161 ALA A CA 1
ATOM 1007 C C . ALA A 1 161 ? 175.574 164.558 128.190 1.00 83.56 161 ALA A C 1
ATOM 1008 O O . ALA A 1 161 ? 176.798 164.602 128.343 1.00 85.70 161 ALA A O 1
ATOM 1010 N N . LYS A 1 162 ? 174.935 165.269 127.264 1.00 84.42 162 LYS A N 1
ATOM 1011 C CA . LYS A 1 162 ? 175.639 166.086 126.288 1.00 87.51 162 LYS A CA 1
ATOM 1012 C C . LYS A 1 162 ? 174.931 167.429 126.138 1.00 87.63 162 LYS A C 1
ATOM 1013 O O . LYS A 1 162 ? 173.856 167.659 126.697 1.00 88.14 162 LYS A O 1
ATOM 1019 N N . ASP A 1 163 ? 175.554 168.321 125.364 1.00 94.65 163 ASP A N 1
ATOM 1020 C CA . ASP A 1 163 ? 175.146 169.722 125.302 1.00 94.54 163 ASP A CA 1
ATOM 1021 C C . ASP A 1 163 ? 173.756 169.948 124.714 1.00 94.07 163 ASP A C 1
ATOM 1022 O O . ASP A 1 163 ? 173.205 171.037 124.905 1.00 96.13 163 ASP A O 1
ATOM 1027 N N . ILE A 1 164 ? 173.178 168.983 124.001 1.00 87.36 164 ILE A N 1
ATOM 1028 C CA . ILE A 1 164 ? 171.831 169.170 123.466 1.00 88.25 164 ILE A CA 1
ATOM 1029 C C . ILE A 1 164 ? 171.136 167.819 123.370 1.00 86.98 164 ILE A C 1
ATOM 1030 O O . ILE A 1 164 ? 171.767 166.770 123.536 1.00 87.46 164 ILE A O 1
ATOM 1035 N N . SER A 1 165 ? 169.833 167.838 123.107 1.00 87.21 165 SER A N 1
ATOM 1036 C CA . SER A 1 165 ? 169.031 166.619 123.091 1.00 86.76 165 SER A CA 1
ATOM 1037 C C . SER A 1 165 ? 168.475 166.322 121.700 1.00 84.76 165 SER A C 1
ATOM 1038 O O . SER A 1 165 ? 168.837 166.966 120.715 1.00 84.41 165 SER A O 1
#

Solvent-accessible surface area: 8783 Å² total; per-residue (Å²): 143,90,90,91,101,23,92,102,100,124,82,46,97,85,100,108,100,56,63,90,91,44,65,128,72,138,103,111,65,69,81,143,58,75,115,5,116,20,29,22,78,18,100,39,63,144,61,150,19,2,26,0,32,0,67,7,93,56,39,57,71,11,67,15,0,24,21,13,62,25,30,29,56,112,41,45,6,72,106,27,74,18,155,81,36,9,137,9,122,3,56,80,65,38,41,1,17,4,0,3,4,45,55,56,123,63,49,23,38,2,1,79,54,50,105,26,48,0,19,0,24,0,16,12,114,148,71,140,24,150,33,110,43,25,54,36,110,6,76,69,15,40,64,119,92,128,58

Secondary structure (DSSP, 8-state):
-HHHHHHHHHHHHHHHHHHHHHHHHHHHTT--------EEEEEEE-STT-EEEEEEEE-TT-SEEEEEESB-TTS--BSTTT-S-S---B-TT-EEEEBS--BTTB--BBB-SSSEEEEEEEEETTTTEEEEEEEEEE-S----S--

InterPro domains:
  IPR012859 Archaeal Type IV pilin, N-terminal [PF07790] (17-74)
  IPR013373 Flagellin/pilin, N-terminal site, archaea [TIGR02537] (16-47)